Protein AF-A0A938NR48-F1 (afdb_monomer_lite)

Radius of gyration: 21.87 Å; chains: 1; bounding box: 40×64×75 Å

pLDDT: mean 76.38, std 16.97, range [37.06, 93.12]

Structure (mmCIF, N/CA/C/O backbone):
data_AF-A0A938NR48-F1
#
_entry.id   AF-A0A938NR48-F1
#
loop_
_atom_site.group_PDB
_atom_site.id
_atom_site.type_symbol
_atom_site.label_atom_id
_atom_site.label_alt_id
_atom_site.label_comp_id
_atom_site.label_asym_id
_atom_site.label_entity_id
_atom_site.label_seq_id
_atom_site.pdbx_PDB_ins_code
_atom_site.Cartn_x
_atom_site.Cartn_y
_atom_site.Cartn_z
_atom_site.occupancy
_atom_site.B_iso_or_equiv
_atom_site.auth_seq_id
_atom_site.auth_comp_id
_atom_site.auth_asym_id
_atom_site.auth_atom_id
_atom_site.pdbx_PDB_model_num
ATOM 1 N N . MET A 1 1 ? -5.310 42.067 -56.833 1.00 37.06 1 MET A N 1
ATOM 2 C CA . MET A 1 1 ? -4.765 40.775 -57.304 1.00 37.06 1 MET A CA 1
ATOM 3 C C . MET A 1 1 ? -4.546 39.853 -56.104 1.00 37.06 1 MET A C 1
ATOM 5 O O . MET A 1 1 ? -3.727 40.191 -55.273 1.00 37.06 1 MET A O 1
ATOM 9 N N . LYS A 1 2 ? -5.307 38.741 -56.051 1.00 38.75 2 LYS A N 1
ATOM 10 C CA . LYS A 1 2 ? -4.939 37.383 -55.567 1.00 38.75 2 LYS A CA 1
ATOM 11 C C . LYS A 1 2 ? -4.487 37.255 -54.088 1.00 38.75 2 LYS A C 1
ATOM 13 O O . LYS A 1 2 ? -3.395 37.663 -53.743 1.00 38.75 2 LYS A O 1
ATOM 18 N N . LYS A 1 3 ? -5.360 36.825 -53.161 1.00 45.28 3 LYS A N 1
ATOM 19 C CA . LYS A 1 3 ? -5.706 35.418 -52.807 1.00 45.28 3 LYS A CA 1
ATOM 20 C C . LYS A 1 3 ? -4.498 34.602 -52.311 1.00 45.28 3 LYS A C 1
ATOM 22 O O . LYS A 1 3 ? -3.771 34.135 -53.165 1.00 45.28 3 LYS A O 1
ATOM 27 N N . HIS A 1 4 ? -4.373 34.402 -50.992 1.00 46.75 4 HIS A N 1
ATOM 28 C CA . HIS A 1 4 ? -3.915 33.190 -50.268 1.00 46.75 4 HIS A CA 1
ATOM 29 C C . HIS A 1 4 ? -4.119 33.483 -48.763 1.00 46.75 4 HIS A C 1
ATOM 31 O O . HIS A 1 4 ? -3.377 34.269 -48.194 1.00 46.75 4 HIS A O 1
ATOM 37 N N . LEU A 1 5 ? -5.235 33.150 -48.108 1.00 37.50 5 LEU A N 1
ATOM 38 C CA . LEU A 1 5 ? -5.923 31.861 -47.958 1.00 37.50 5 LEU A CA 1
ATOM 39 C C . LEU A 1 5 ? -5.091 30.838 -47.164 1.00 37.50 5 LEU A C 1
ATOM 41 O O . LEU A 1 5 ? -4.198 30.213 -47.718 1.00 37.50 5 LEU A O 1
ATOM 45 N N . LEU A 1 6 ? -5.553 30.628 -45.926 1.00 40.09 6 LEU A N 1
ATOM 46 C CA . LEU A 1 6 ? -5.550 29.385 -45.148 1.00 40.09 6 LEU A CA 1
ATOM 47 C C . LEU A 1 6 ? -4.235 28.807 -44.600 1.00 40.09 6 LEU A C 1
ATOM 49 O O . LEU A 1 6 ? -3.221 28.702 -45.270 1.00 40.09 6 LEU A O 1
ATOM 53 N N . LEU A 1 7 ? -4.415 28.229 -43.408 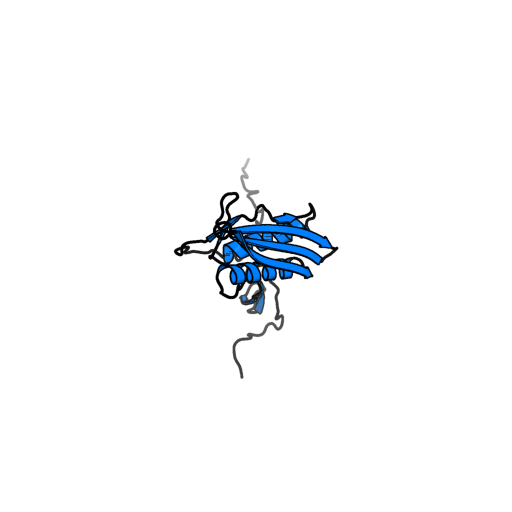1.00 38.91 7 LEU A N 1
ATOM 54 C CA . LEU A 1 7 ? -3.630 27.157 -42.799 1.00 38.91 7 LEU A CA 1
ATOM 55 C C . LEU A 1 7 ? -2.282 27.552 -42.172 1.00 3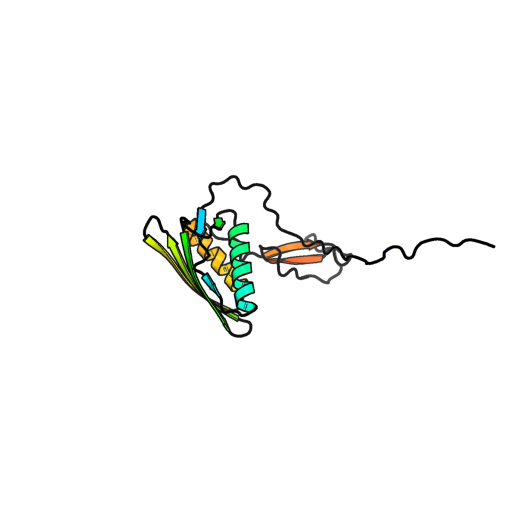8.91 7 LEU A C 1
ATOM 57 O O . LEU A 1 7 ? -1.215 27.173 -42.634 1.00 38.91 7 LEU A O 1
ATOM 61 N N . PHE A 1 8 ? -2.347 28.131 -40.972 1.00 40.34 8 PHE A N 1
ATOM 62 C CA . PHE A 1 8 ? -1.502 27.623 -39.882 1.00 40.34 8 PHE A CA 1
ATOM 63 C C . PHE A 1 8 ? -2.401 26.893 -38.880 1.00 40.34 8 PHE A C 1
ATOM 65 O O . PHE A 1 8 ? -2.657 27.308 -37.753 1.00 40.34 8 PHE A O 1
ATOM 72 N N . LEU A 1 9 ? -2.992 25.820 -39.406 1.00 40.44 9 LEU A N 1
ATOM 73 C CA . LEU A 1 9 ? -3.760 24.825 -38.686 1.00 40.44 9 LEU A CA 1
ATOM 74 C C . LEU A 1 9 ? -2.778 23.986 -37.866 1.00 40.44 9 LEU A C 1
ATOM 76 O O . LEU A 1 9 ? -1.965 23.262 -38.424 1.00 40.44 9 LEU A O 1
ATOM 80 N N . CYS A 1 10 ? -2.892 24.112 -36.546 1.00 40.91 10 CYS A N 1
ATOM 81 C CA . CYS A 1 10 ? -2.834 23.001 -35.601 1.00 40.91 10 CYS A CA 1
ATOM 82 C C . CYS A 1 10 ? -1.714 21.965 -35.831 1.00 40.91 10 CYS A C 1
ATOM 84 O O . CYS A 1 10 ? -1.911 20.949 -36.490 1.00 40.91 10 CYS A O 1
ATOM 86 N N . LEU A 1 11 ? -0.568 22.155 -35.176 1.00 44.00 11 LEU A N 1
ATOM 87 C CA . LEU A 1 11 ? 0.312 21.029 -34.855 1.00 44.00 11 LEU A CA 1
ATOM 88 C C . LEU A 1 11 ? 0.821 21.144 -33.418 1.00 44.00 11 LEU A C 1
ATOM 90 O O . LEU A 1 11 ? 2.016 21.128 -33.142 1.00 44.00 11 LEU A O 1
ATOM 94 N N . VAL A 1 12 ? -0.119 21.247 -32.475 1.00 45.88 12 VAL A N 1
ATOM 95 C CA . VAL A 1 12 ? 0.146 20.776 -31.115 1.00 45.88 12 VAL A CA 1
ATOM 96 C C . VAL A 1 12 ? 0.102 19.258 -31.211 1.00 45.88 12 VAL A C 1
ATOM 98 O O . VAL A 1 12 ? -0.968 18.650 -31.192 1.00 45.88 12 VAL A O 1
ATOM 101 N N . LEU A 1 13 ? 1.276 18.658 -31.405 1.00 44.44 13 LEU A N 1
ATOM 102 C CA . LEU A 1 13 ? 1.473 17.219 -31.314 1.00 44.44 13 LEU A CA 1
ATOM 103 C C . LEU A 1 13 ? 1.177 16.824 -29.861 1.00 44.44 13 LEU A C 1
ATOM 105 O O . LEU A 1 13 ? 2.047 16.830 -28.991 1.00 44.44 13 LEU A O 1
ATOM 109 N N . THR A 1 14 ? -0.093 16.559 -29.570 1.00 43.41 14 THR A N 1
ATOM 110 C CA . THR A 1 14 ? -0.492 15.936 -28.318 1.00 43.41 14 THR A CA 1
ATOM 111 C C . THR A 1 14 ? 0.064 14.523 -28.361 1.00 43.41 14 THR A C 1
ATOM 113 O O . THR A 1 14 ? -0.445 13.637 -29.042 1.00 43.41 14 THR A O 1
ATOM 116 N N . VAL A 1 15 ? 1.187 14.321 -27.674 1.00 49.25 15 VAL A N 1
ATOM 117 C CA . VAL A 1 15 ? 1.700 12.987 -27.387 1.00 49.25 15 VAL A CA 1
ATOM 118 C C . VAL A 1 15 ? 0.656 12.331 -26.493 1.00 49.25 15 VAL A C 1
ATOM 120 O O . VAL A 1 15 ? 0.643 12.526 -25.278 1.00 49.25 15 VAL A O 1
ATOM 123 N N . ALA A 1 16 ? -0.268 11.594 -27.107 1.00 44.53 16 ALA A N 1
ATOM 124 C CA . ALA A 1 16 ? -1.168 10.704 -26.404 1.00 44.53 16 ALA A CA 1
ATOM 125 C C . ALA A 1 16 ? -0.302 9.607 -25.777 1.00 44.53 16 ALA A C 1
ATOM 127 O O . ALA A 1 16 ? 0.012 8.588 -26.390 1.00 44.53 16 ALA A O 1
ATOM 128 N N . SER A 1 17 ? 0.156 9.859 -24.553 1.00 47.44 17 SER A N 1
ATOM 129 C CA . SER A 1 17 ? 0.721 8.832 -23.695 1.00 47.44 17 SER A CA 1
ATOM 130 C C . SER A 1 17 ? -0.390 7.821 -23.447 1.00 47.44 17 SER A C 1
ATOM 132 O O . SER A 1 17 ? -1.292 8.057 -22.643 1.00 47.44 17 SER A O 1
ATOM 134 N N . ALA A 1 18 ? -0.365 6.713 -24.189 1.00 41.72 18 ALA A N 1
ATOM 135 C CA . ALA A 1 18 ? -1.180 5.549 -23.898 1.00 41.72 18 ALA A CA 1
ATOM 136 C C . ALA A 1 18 ? -0.682 4.967 -22.570 1.00 41.72 18 ALA A C 1
ATOM 138 O O . ALA A 1 18 ? 0.183 4.091 -22.527 1.00 41.72 18 ALA A O 1
ATOM 139 N N . GLN A 1 19 ? -1.177 5.519 -21.464 1.00 44.38 19 GLN A N 1
ATOM 140 C CA . GLN A 1 19 ? -0.988 4.914 -20.161 1.00 44.38 19 GLN A CA 1
ATOM 141 C C . GLN A 1 19 ? -1.797 3.624 -20.161 1.00 44.38 19 GLN A C 1
ATOM 143 O O . GLN A 1 19 ? -3.021 3.650 -20.283 1.00 44.38 19 GLN A O 1
ATOM 148 N N . ALA A 1 20 ? -1.104 2.491 -20.066 1.00 47.16 20 ALA A N 1
ATOM 149 C CA . ALA A 1 20 ? -1.744 1.219 -19.790 1.00 47.16 20 ALA A CA 1
ATOM 150 C C . ALA A 1 20 ? -2.448 1.351 -18.433 1.00 47.16 20 ALA A C 1
ATOM 152 O O . ALA A 1 20 ? -1.810 1.351 -17.383 1.00 47.16 20 ALA A O 1
ATOM 153 N N . GLN A 1 21 ? -3.761 1.562 -18.465 1.00 55.19 21 GLN A N 1
ATOM 154 C CA . GLN A 1 21 ? -4.588 1.661 -17.273 1.00 55.19 21 GLN A CA 1
ATOM 155 C C . GLN A 1 21 ? -5.275 0.320 -17.063 1.00 55.19 21 GLN A C 1
ATOM 157 O O . GLN A 1 21 ? -6.009 -0.162 -17.927 1.00 55.19 21 GLN A O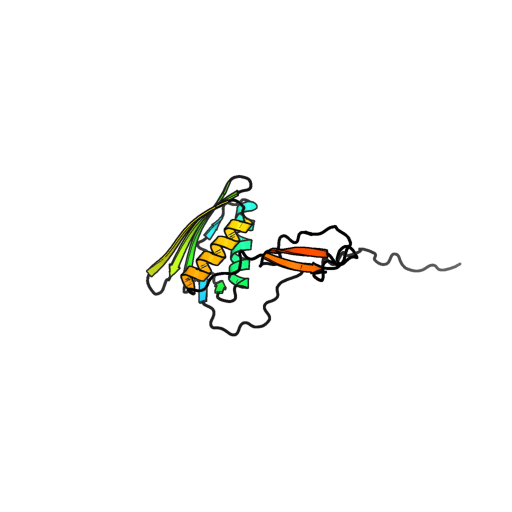 1
ATOM 162 N N . VAL A 1 22 ? -5.034 -0.287 -15.903 1.00 57.81 22 VAL A N 1
ATOM 163 C CA . VAL A 1 22 ? -5.768 -1.475 -15.471 1.00 57.81 22 VAL A CA 1
ATOM 164 C C . VAL A 1 22 ? -7.214 -1.049 -15.209 1.00 57.81 22 VAL A C 1
ATOM 166 O O . VAL A 1 22 ? -7.496 -0.336 -14.247 1.00 57.81 22 VAL A O 1
ATOM 169 N N . ARG A 1 23 ? -8.135 -1.437 -16.100 1.00 57.91 23 ARG A N 1
ATOM 170 C CA . ARG A 1 23 ? -9.574 -1.172 -15.971 1.00 57.91 23 ARG A CA 1
ATOM 171 C C . ARG A 1 23 ? -10.278 -2.443 -15.506 1.00 57.91 23 ARG A C 1
ATOM 173 O O . ARG A 1 23 ? -10.320 -3.431 -16.231 1.00 57.91 23 ARG A O 1
ATOM 180 N N . VAL A 1 24 ? -10.878 -2.401 -14.320 1.00 57.75 24 VAL A N 1
ATOM 181 C CA . VAL A 1 24 ? -11.724 -3.490 -13.809 1.00 57.75 24 VAL A CA 1
ATOM 182 C C . VAL A 1 24 ? -13.074 -3.442 -14.535 1.00 57.75 24 VAL A C 1
ATOM 184 O O . VAL A 1 24 ? -13.812 -2.469 -14.403 1.00 57.75 24 VAL A O 1
ATOM 187 N N . VAL A 1 25 ? -13.387 -4.465 -15.340 1.00 57.00 25 VAL A N 1
ATOM 188 C CA . VAL A 1 25 ? -14.555 -4.470 -16.256 1.00 57.00 25 VAL A CA 1
ATOM 189 C C . VAL A 1 25 ? -15.784 -5.176 -15.660 1.00 57.00 25 VAL A C 1
ATOM 191 O O . VAL A 1 25 ? -16.886 -5.053 -16.186 1.00 57.00 25 VAL A O 1
ATOM 194 N N . LYS A 1 26 ? -15.644 -5.885 -14.532 1.00 42.19 26 LYS A N 1
ATOM 195 C CA . LYS A 1 26 ? -16.767 -6.551 -13.857 1.00 42.19 26 LYS A CA 1
ATOM 196 C C . LYS A 1 26 ? -16.540 -6.596 -12.348 1.00 42.19 26 LYS A C 1
ATOM 198 O O . LYS A 1 26 ? -15.529 -7.104 -11.884 1.00 42.19 26 LYS A O 1
ATOM 203 N N . SER A 1 27 ? -17.490 -6.049 -11.597 1.00 50.84 27 SER A N 1
ATOM 204 C CA . SER A 1 27 ? -17.477 -5.957 -10.135 1.00 50.84 27 SER A CA 1
ATOM 205 C C . SER A 1 27 ? -18.729 -6.657 -9.605 1.00 50.84 27 SER A C 1
ATOM 207 O O . SER A 1 27 ? -19.683 -5.987 -9.223 1.00 50.84 27 SER A O 1
ATOM 209 N N . SER A 1 28 ? -18.785 -7.992 -9.672 1.00 45.94 28 SER A N 1
ATOM 210 C CA . SER A 1 28 ? -19.985 -8.757 -9.281 1.00 45.94 28 SER A CA 1
ATOM 211 C C . SER A 1 28 ? -19.805 -9.608 -8.021 1.00 45.94 28 SER A C 1
ATOM 213 O O . SER A 1 28 ? -20.360 -10.700 -7.936 1.00 45.94 28 SER A O 1
ATOM 215 N N . THR A 1 29 ? -19.071 -9.108 -7.030 1.00 56.62 29 THR A N 1
ATOM 216 C CA . THR A 1 29 ? -18.962 -9.747 -5.712 1.00 56.62 29 THR A CA 1
ATOM 217 C C . THR A 1 29 ? -19.266 -8.698 -4.653 1.00 56.62 29 THR A C 1
ATOM 219 O O . THR A 1 29 ? -18.855 -7.550 -4.806 1.00 56.62 29 THR A O 1
ATOM 222 N N . LYS A 1 30 ? -20.020 -9.073 -3.614 1.00 68.12 30 LYS A N 1
ATOM 223 C CA . LYS A 1 30 ? -20.299 -8.244 -2.434 1.00 68.12 30 LYS A CA 1
ATOM 224 C C . LYS A 1 30 ? -18.981 -7.642 -1.926 1.00 68.12 30 LYS A C 1
ATOM 226 O O . LYS A 1 30 ? -18.123 -8.380 -1.450 1.00 68.12 30 LYS A O 1
ATOM 231 N N . LYS A 1 31 ? -18.800 -6.333 -2.111 1.00 78.06 31 LYS A N 1
ATOM 232 C CA . LYS A 1 31 ? -17.590 -5.615 -1.702 1.00 78.06 31 LYS A CA 1
ATOM 233 C C . LYS A 1 31 ? -17.674 -5.275 -0.226 1.00 78.06 31 LYS A C 1
ATOM 235 O O . LYS A 1 31 ? -18.737 -4.897 0.256 1.00 78.06 31 LYS A O 1
ATOM 240 N N . ILE A 1 32 ? -16.549 -5.396 0.463 1.00 84.12 32 ILE A N 1
ATOM 241 C CA . ILE A 1 32 ? -16.424 -5.005 1.864 1.00 84.12 32 ILE A CA 1
ATOM 242 C C . ILE A 1 32 ? -16.166 -3.500 1.897 1.00 84.12 32 ILE A C 1
ATOM 244 O O . ILE A 1 32 ? -15.238 -3.010 1.246 1.00 84.12 32 ILE A O 1
ATOM 248 N N . SER A 1 33 ? -16.985 -2.752 2.632 1.00 86.56 33 SER A N 1
ATOM 249 C CA . SER A 1 33 ? -16.794 -1.310 2.768 1.00 86.56 33 SER A CA 1
ATOM 250 C C . SER A 1 33 ? -15.632 -1.016 3.722 1.00 86.56 33 SER A C 1
ATOM 252 O O . SER A 1 33 ? -15.601 -1.475 4.865 1.00 86.56 33 SER A O 1
ATOM 254 N N . ILE A 1 34 ? -14.650 -0.254 3.241 1.00 87.75 34 ILE A N 1
ATOM 255 C CA . ILE A 1 34 ? -13.475 0.147 4.017 1.00 87.75 34 ILE A CA 1
ATOM 256 C C . ILE A 1 34 ? -13.397 1.668 4.123 1.00 87.75 34 ILE A C 1
ATOM 258 O O . ILE A 1 34 ? -13.419 2.390 3.127 1.00 87.75 34 ILE A O 1
ATOM 262 N N . ASP A 1 35 ? -13.290 2.149 5.354 1.00 89.38 35 ASP A N 1
ATOM 263 C CA . ASP A 1 35 ? -13.041 3.538 5.690 1.00 89.38 35 ASP A CA 1
ATOM 264 C C . ASP A 1 35 ? -11.535 3.780 5.833 1.00 89.38 35 ASP A C 1
ATOM 266 O O . ASP A 1 35 ? -10.916 3.376 6.817 1.00 89.38 35 ASP A O 1
ATOM 270 N N . VAL A 1 36 ? -10.944 4.448 4.841 1.00 86.56 36 VAL A N 1
ATOM 271 C CA . VAL A 1 36 ? -9.511 4.802 4.812 1.00 86.56 36 VAL A CA 1
ATOM 272 C C . VAL A 1 36 ? -9.226 6.185 5.405 1.00 86.56 36 VAL A C 1
ATOM 274 O O . VAL A 1 36 ? -8.072 6.604 5.458 1.00 86.56 36 VAL A O 1
ATOM 277 N N . SER A 1 37 ? -10.254 6.908 5.865 1.00 83.00 37 SER A N 1
ATOM 278 C CA . SER A 1 37 ? -10.114 8.289 6.353 1.00 83.00 37 SER A CA 1
ATOM 279 C C . SER A 1 37 ? -9.288 8.408 7.641 1.00 83.00 37 SER A C 1
ATOM 281 O O . SER A 1 37 ? -8.758 9.480 7.942 1.00 83.00 37 SER A O 1
ATOM 283 N N . GLY A 1 38 ? -9.137 7.311 8.389 1.00 82.69 38 GLY A N 1
ATOM 284 C CA . GLY A 1 38 ? -8.286 7.241 9.576 1.00 82.69 38 GLY A CA 1
ATOM 285 C C . GLY A 1 38 ? -6.787 7.178 9.271 1.00 82.69 38 GLY A C 1
ATOM 286 O O . GLY A 1 38 ? -5.981 7.325 10.192 1.00 82.69 38 GLY A O 1
ATOM 287 N N . MET A 1 39 ? -6.390 6.997 8.007 1.00 84.19 39 MET A N 1
ATOM 288 C CA . MET A 1 39 ? -4.990 7.037 7.593 1.00 84.19 39 MET A CA 1
ATOM 289 C C . MET A 1 39 ? -4.543 8.475 7.334 1.00 84.19 39 MET A C 1
ATOM 291 O O . MET A 1 39 ? -4.991 9.119 6.386 1.00 84.19 39 MET A O 1
ATOM 295 N N . ARG A 1 40 ? -3.632 8.988 8.163 1.00 85.94 40 ARG A N 1
ATOM 296 C CA . ARG A 1 40 ? -3.138 10.367 8.053 1.00 85.94 40 ARG A CA 1
ATOM 297 C C . ARG A 1 40 ? -1.712 10.406 7.523 1.00 85.94 40 ARG A C 1
ATOM 299 O O . ARG A 1 40 ? -0.814 9.800 8.092 1.00 85.94 40 ARG A O 1
ATOM 306 N N . GLY A 1 41 ? -1.491 11.134 6.440 1.00 83.88 41 GLY A N 1
ATOM 307 C CA . GLY A 1 41 ? -0.150 11.418 5.928 1.00 83.88 41 GLY A CA 1
ATOM 308 C C . GLY A 1 41 ? 0.361 12.755 6.450 1.00 83.88 41 GLY A C 1
ATOM 309 O O . GLY A 1 41 ? -0.439 13.655 6.699 1.00 83.88 41 GLY A O 1
ATOM 310 N N . THR A 1 42 ? 1.678 12.909 6.576 1.00 83.50 42 THR A N 1
ATOM 311 C CA . THR A 1 42 ? 2.287 14.248 6.590 1.00 83.50 42 THR A CA 1
ATOM 312 C C . THR A 1 42 ? 2.020 14.955 5.252 1.00 83.50 42 THR A C 1
ATOM 314 O O . THR A 1 42 ? 1.741 14.303 4.244 1.00 83.50 42 THR A O 1
ATOM 317 N N . ASP A 1 43 ? 2.113 16.287 5.199 1.00 81.25 43 ASP A N 1
ATOM 318 C CA . ASP A 1 43 ? 1.824 17.068 3.980 1.00 81.25 43 ASP A CA 1
ATOM 319 C C . ASP A 1 43 ? 2.874 16.933 2.854 1.00 81.25 43 ASP A C 1
ATOM 321 O O . ASP A 1 43 ? 2.827 17.645 1.843 1.00 81.25 43 ASP A O 1
ATOM 325 N N . ASP A 1 44 ? 3.771 15.960 2.980 1.00 86.88 44 ASP A N 1
ATOM 326 C CA . ASP A 1 44 ? 4.867 15.690 2.061 1.00 86.88 44 ASP A CA 1
ATOM 327 C C . ASP A 1 44 ? 4.398 14.954 0.801 1.00 86.88 44 ASP A C 1
ATOM 329 O O . ASP A 1 44 ? 3.507 14.098 0.833 1.00 86.88 44 ASP A O 1
ATOM 333 N N . ALA A 1 45 ? 5.071 15.209 -0.325 1.00 87.69 45 ALA A N 1
ATOM 334 C CA . ALA A 1 45 ? 4.809 14.512 -1.587 1.00 87.69 45 ALA A CA 1
ATOM 335 C C . ALA A 1 45 ? 4.926 12.982 -1.443 1.00 87.69 45 ALA A C 1
ATOM 337 O O . ALA A 1 45 ? 4.112 12.238 -1.990 1.00 87.69 45 ALA A O 1
ATOM 338 N N . THR A 1 46 ? 5.890 12.514 -0.647 1.00 86.38 46 THR A N 1
ATOM 339 C CA . THR A 1 46 ? 6.122 11.092 -0.362 1.00 86.38 46 THR A CA 1
ATOM 340 C C . THR A 1 46 ? 4.941 10.449 0.367 1.00 86.38 46 THR A C 1
ATOM 342 O O . THR A 1 46 ? 4.498 9.364 -0.007 1.00 86.38 46 THR A O 1
ATOM 345 N N . ALA A 1 47 ? 4.396 11.115 1.387 1.00 87.31 47 ALA A N 1
ATOM 346 C CA . ALA A 1 47 ? 3.252 10.610 2.141 1.00 87.31 47 ALA A CA 1
ATOM 347 C C . ALA A 1 47 ? 1.962 10.647 1.304 1.00 87.31 47 ALA A C 1
ATOM 349 O O . ALA A 1 47 ? 1.180 9.696 1.329 1.00 87.31 47 ALA A O 1
ATOM 350 N N . LYS A 1 48 ? 1.774 11.683 0.477 1.00 89.50 48 LYS A N 1
ATOM 351 C CA . LYS A 1 48 ? 0.655 11.752 -0.481 1.00 89.50 48 LYS A CA 1
ATOM 352 C C . LYS A 1 48 ? 0.717 10.618 -1.504 1.00 89.50 48 LYS A C 1
ATOM 354 O O . LYS A 1 48 ? -0.289 9.950 -1.731 1.00 89.50 48 LYS A O 1
ATOM 359 N N . LEU A 1 49 ? 1.898 10.351 -2.066 1.00 88.81 49 LEU A N 1
ATOM 360 C CA . LEU A 1 49 ? 2.113 9.238 -2.993 1.00 88.81 49 LEU A CA 1
ATOM 361 C C . LEU A 1 49 ? 1.827 7.883 -2.334 1.00 88.81 49 LEU A C 1
ATOM 363 O O . LEU A 1 49 ? 1.221 7.012 -2.961 1.00 88.81 49 LEU A O 1
ATOM 367 N N . PHE A 1 50 ? 2.244 7.706 -1.079 1.00 90.44 50 PHE A N 1
ATOM 368 C CA . PHE A 1 50 ? 1.965 6.500 -0.303 1.00 90.44 50 PHE A CA 1
ATOM 369 C C . PHE A 1 50 ? 0.459 6.238 -0.191 1.00 90.44 50 PHE A C 1
ATOM 371 O O . PHE A 1 50 ? -0.007 5.168 -0.580 1.00 90.44 50 PHE A O 1
ATOM 378 N N . LEU A 1 51 ? -0.304 7.233 0.275 1.00 89.69 51 LEU A N 1
ATOM 379 C CA . LEU A 1 51 ? -1.753 7.113 0.455 1.00 89.69 51 LEU A CA 1
ATOM 380 C C . LEU A 1 51 ? -2.481 6.874 -0.870 1.00 89.69 51 LEU A C 1
ATOM 382 O O . LEU A 1 51 ? -3.352 6.013 -0.942 1.00 89.69 51 LEU A O 1
ATOM 386 N N . GLN A 1 52 ? -2.089 7.585 -1.931 1.00 90.00 52 GLN A N 1
ATOM 387 C CA . GLN A 1 52 ? -2.662 7.390 -3.266 1.00 90.00 52 GLN A CA 1
ATOM 388 C C . GLN A 1 52 ? -2.398 5.983 -3.810 1.00 90.00 52 GLN A C 1
ATOM 390 O O . GLN A 1 52 ? -3.288 5.382 -4.409 1.00 90.00 52 GLN A O 1
ATOM 395 N N . THR A 1 53 ? -1.187 5.455 -3.603 1.00 90.56 53 THR A N 1
ATOM 396 C CA . THR A 1 53 ? -0.829 4.096 -4.036 1.00 90.56 53 THR A CA 1
ATOM 397 C C . THR A 1 53 ? -1.642 3.062 -3.258 1.00 90.56 53 THR A C 1
ATOM 399 O O . THR A 1 53 ? -2.276 2.211 -3.869 1.00 90.56 53 THR A O 1
ATOM 402 N N . LEU A 1 54 ? -1.729 3.206 -1.933 1.00 91.00 54 LEU A N 1
ATOM 403 C CA . LEU A 1 54 ? -2.524 2.329 -1.072 1.00 91.00 54 LEU A CA 1
ATOM 404 C C . LEU A 1 54 ? -4.012 2.315 -1.467 1.00 91.00 54 LEU A C 1
ATOM 406 O O . LEU A 1 54 ? -4.606 1.252 -1.629 1.00 91.00 54 LEU A O 1
ATOM 410 N N . GLU A 1 55 ? -4.619 3.490 -1.661 1.00 90.12 55 GLU A N 1
ATOM 411 C CA . GLU A 1 55 ? -6.018 3.621 -2.094 1.00 90.12 55 GLU A CA 1
ATOM 412 C C . GLU A 1 55 ? -6.253 2.959 -3.460 1.00 90.12 55 GLU A C 1
ATOM 414 O O . GLU A 1 55 ? -7.259 2.272 -3.670 1.00 90.12 55 GLU A O 1
ATOM 419 N N . LYS A 1 56 ? -5.316 3.141 -4.392 1.00 89.50 56 LYS A N 1
ATOM 420 C CA . LYS A 1 56 ? -5.374 2.522 -5.714 1.00 89.50 56 LYS A CA 1
ATOM 421 C C . LYS A 1 56 ? -5.290 0.998 -5.619 1.00 89.50 56 LYS A C 1
ATOM 423 O O . LYS A 1 56 ? -6.112 0.327 -6.237 1.00 89.50 56 LYS A O 1
ATOM 428 N N . ASP A 1 57 ? -4.366 0.459 -4.832 1.00 90.19 57 ASP A N 1
ATOM 429 C CA . ASP A 1 57 ? -4.173 -0.986 -4.678 1.00 90.19 57 ASP A CA 1
ATOM 430 C C . ASP A 1 57 ? -5.388 -1.665 -4.041 1.00 90.19 57 ASP A C 1
ATOM 432 O O . ASP A 1 57 ? -5.872 -2.680 -4.543 1.00 90.19 57 ASP A O 1
ATOM 436 N N . LEU A 1 58 ? -5.950 -1.066 -2.986 1.00 89.31 58 LEU A N 1
ATOM 437 C CA . LEU A 1 58 ? -7.164 -1.576 -2.346 1.00 89.31 58 LEU A CA 1
ATOM 438 C C . LEU A 1 58 ? -8.348 -1.593 -3.321 1.00 89.31 58 LEU A C 1
ATOM 440 O O . LEU A 1 58 ? -9.102 -2.567 -3.349 1.00 89.31 58 LEU A O 1
ATOM 444 N N . ARG A 1 59 ? -8.490 -0.572 -4.177 1.00 88.00 59 ARG A N 1
ATOM 445 C CA . ARG A 1 59 ? -9.505 -0.572 -5.247 1.00 88.00 59 ARG A CA 1
ATOM 446 C C . ARG A 1 59 ? -9.238 -1.632 -6.312 1.00 88.00 59 ARG A C 1
ATOM 448 O O . ARG A 1 59 ? -10.178 -2.295 -6.748 1.00 88.00 59 ARG A O 1
ATOM 455 N N . LEU A 1 60 ? -7.984 -1.782 -6.740 1.00 85.25 60 LEU A N 1
ATOM 456 C CA . LEU A 1 60 ? -7.583 -2.762 -7.753 1.00 85.25 60 LEU A CA 1
ATOM 457 C C . LEU A 1 60 ? -7.757 -4.202 -7.272 1.00 85.25 60 LEU A C 1
ATOM 459 O O . LEU A 1 60 ? -8.059 -5.066 -8.091 1.00 85.25 60 LEU A O 1
ATOM 463 N N . SER A 1 61 ? -7.649 -4.443 -5.962 1.00 85.50 61 SER A N 1
ATOM 464 C CA . SER A 1 61 ? -7.902 -5.754 -5.355 1.00 85.50 61 SER A CA 1
ATOM 465 C C . SER A 1 61 ? -9.300 -6.302 -5.668 1.00 85.50 61 SER A C 1
ATOM 467 O O . SER A 1 61 ? -9.505 -7.511 -5.677 1.00 85.50 61 SER A O 1
ATOM 469 N N . GLY A 1 62 ? -10.273 -5.418 -5.924 1.00 84.69 62 GLY A N 1
ATOM 470 C CA . GLY A 1 62 ? -11.660 -5.776 -6.213 1.00 84.69 62 GLY A CA 1
ATOM 471 C C . GLY A 1 62 ? -12.486 -6.188 -4.989 1.00 84.69 62 GLY A C 1
ATOM 472 O O . GLY A 1 62 ? -13.711 -6.235 -5.097 1.00 84.69 62 GLY A O 1
ATOM 473 N N . TRP A 1 63 ? -11.851 -6.417 -3.835 1.00 84.62 63 TRP A N 1
ATOM 474 C CA . TRP A 1 63 ? -12.504 -6.826 -2.586 1.00 84.62 63 TRP A CA 1
ATOM 475 C C . TRP A 1 63 ? -13.182 -5.675 -1.847 1.00 84.62 63 TRP A C 1
ATOM 477 O O . TRP A 1 63 ? -14.167 -5.888 -1.139 1.00 84.62 63 TRP A O 1
ATOM 487 N N . PHE A 1 64 ? -12.660 -4.462 -2.022 1.00 87.69 64 PHE A N 1
ATOM 488 C CA . PHE A 1 64 ? -13.015 -3.319 -1.196 1.00 87.69 64 PHE A CA 1
ATOM 489 C C . PHE A 1 64 ? -13.766 -2.229 -1.954 1.00 87.69 64 PHE A C 1
ATOM 491 O O . PHE A 1 64 ? -13.483 -1.926 -3.118 1.00 87.69 64 PHE A O 1
ATOM 498 N N . GLU A 1 65 ? -14.690 -1.586 -1.249 1.00 87.75 65 GLU A N 1
ATOM 499 C CA . GLU A 1 65 ? -15.285 -0.314 -1.637 1.00 87.75 65 GLU A CA 1
ATOM 500 C C . GLU A 1 65 ? -14.871 0.766 -0.637 1.00 87.75 65 GLU A C 1
ATOM 502 O O . GLU A 1 65 ? -15.125 0.653 0.560 1.00 87.75 65 GLU A O 1
ATOM 507 N N . ILE A 1 66 ? -14.202 1.810 -1.127 1.00 87.25 66 ILE A N 1
ATOM 508 C CA . ILE A 1 66 ? -13.697 2.878 -0.265 1.00 87.25 66 ILE A CA 1
ATOM 509 C C . ILE A 1 66 ? -14.835 3.836 0.072 1.00 87.25 66 ILE A C 1
ATOM 511 O O . ILE A 1 66 ? -15.330 4.549 -0.802 1.00 87.25 66 ILE A O 1
ATOM 515 N N . VAL A 1 67 ? -15.189 3.886 1.352 1.00 86.12 67 VAL A N 1
ATOM 516 C CA . VAL A 1 67 ? -16.192 4.792 1.915 1.00 86.12 67 VAL A CA 1
ATOM 517 C C . VAL A 1 67 ? -15.524 5.795 2.855 1.00 86.12 67 VAL A C 1
ATOM 519 O O . VAL A 1 67 ? -14.427 5.565 3.352 1.00 86.12 67 VAL A O 1
ATOM 522 N N . ARG A 1 68 ? -16.155 6.953 3.081 1.00 74.31 68 ARG A N 1
ATOM 523 C CA . ARG A 1 68 ? -15.617 7.996 3.982 1.00 74.31 68 ARG A CA 1
ATOM 524 C C . ARG A 1 68 ? -16.147 7.905 5.412 1.00 74.31 68 ARG A C 1
ATOM 526 O O . ARG A 1 68 ? -15.645 8.597 6.290 1.00 74.31 68 ARG A O 1
ATOM 533 N N . LYS A 1 69 ? -17.208 7.127 5.627 1.00 72.75 69 LYS A N 1
ATOM 534 C CA . LYS A 1 69 ? -17.893 6.972 6.908 1.00 72.75 69 LYS A CA 1
ATOM 535 C C . LYS A 1 69 ? -18.686 5.664 6.889 1.00 72.75 69 LYS A C 1
ATOM 537 O O . LYS A 1 69 ? -19.128 5.256 5.819 1.00 72.75 69 LYS A O 1
ATOM 542 N N . ASP A 1 70 ? -18.834 5.040 8.056 1.00 71.25 70 ASP A N 1
ATOM 543 C CA . ASP A 1 70 ? -19.661 3.842 8.277 1.00 71.25 70 ASP A CA 1
ATOM 544 C C . ASP A 1 70 ? -19.264 2.616 7.427 1.00 71.25 70 ASP A C 1
ATOM 546 O O . ASP A 1 70 ? -20.106 1.814 7.031 1.00 71.25 70 ASP A O 1
ATOM 550 N N . GLY A 1 71 ? -17.965 2.459 7.146 1.00 79.12 71 GLY A N 1
ATOM 551 C CA . GLY A 1 71 ? -17.433 1.229 6.553 1.00 79.12 71 GLY A CA 1
ATOM 552 C C . GLY A 1 71 ? -17.399 0.082 7.561 1.00 79.12 71 GLY A C 1
ATOM 553 O O . GLY A 1 71 ? -17.139 0.308 8.737 1.00 79.12 71 GLY A O 1
ATOM 554 N N . GLU A 1 72 ? -17.598 -1.155 7.107 1.00 86.38 72 GLU A N 1
ATOM 555 C CA . GLU A 1 72 ? -17.464 -2.367 7.934 1.00 86.38 72 GLU A CA 1
ATOM 556 C C . GLU A 1 72 ? -16.075 -2.459 8.590 1.00 86.38 72 GLU A C 1
ATOM 558 O O . GLU A 1 72 ? -15.907 -3.010 9.685 1.00 86.38 72 GLU A O 1
ATOM 563 N N . ILE A 1 73 ? -15.074 -1.893 7.914 1.00 89.88 73 ILE A N 1
ATOM 564 C CA . ILE A 1 73 ? -13.679 -1.884 8.330 1.00 89.88 73 ILE A CA 1
ATOM 565 C C . ILE A 1 73 ? -13.167 -0.453 8.351 1.00 89.88 73 ILE A C 1
ATOM 567 O O . ILE A 1 73 ? -13.365 0.295 7.400 1.00 89.88 73 ILE A O 1
ATOM 571 N N . ARG A 1 74 ? -12.455 -0.080 9.412 1.00 90.38 74 ARG A N 1
ATOM 572 C CA . ARG A 1 74 ? -11.773 1.205 9.535 1.00 90.38 74 ARG A CA 1
ATOM 573 C C . ARG A 1 74 ? -10.267 1.010 9.546 1.00 90.38 74 ARG A C 1
ATOM 575 O O . ARG A 1 74 ? -9.726 0.262 10.359 1.00 90.38 74 ARG A O 1
ATOM 582 N N . LEU A 1 75 ? -9.597 1.733 8.661 1.00 90.56 75 LEU A N 1
ATOM 583 C CA . LEU A 1 75 ? -8.154 1.831 8.604 1.00 90.56 75 LEU A CA 1
ATOM 584 C C . LEU A 1 75 ? -7.699 3.072 9.370 1.00 90.56 75 LEU A C 1
ATOM 586 O O . LEU A 1 75 ? -8.050 4.194 9.013 1.00 90.56 75 LEU A O 1
ATOM 590 N N . ASN A 1 76 ? -6.897 2.863 10.403 1.00 90.81 76 ASN A N 1
ATOM 591 C CA . ASN A 1 76 ? -6.280 3.919 11.189 1.00 90.81 76 ASN A CA 1
ATOM 592 C C . ASN A 1 76 ? -4.770 3.855 11.030 1.00 90.81 76 ASN A C 1
ATOM 594 O O . ASN A 1 76 ? -4.189 2.774 10.953 1.00 90.81 76 ASN A O 1
ATOM 598 N N . GLY A 1 77 ? -4.111 5.003 11.034 1.00 89.75 77 GLY A N 1
ATOM 599 C CA . GLY A 1 77 ? -2.662 5.010 11.013 1.00 89.75 77 GLY A CA 1
ATOM 600 C C . GLY A 1 77 ? -2.068 6.347 10.639 1.00 89.75 77 GLY A C 1
ATOM 601 O O . GLY A 1 77 ? -2.772 7.334 10.412 1.00 89.75 77 GLY A O 1
ATOM 602 N N . SER A 1 78 ? -0.745 6.363 10.574 1.00 89.25 78 SER A N 1
ATOM 603 C CA . SER A 1 78 ? 0.009 7.520 10.122 1.00 89.25 78 SER A CA 1
ATOM 604 C C . SER A 1 78 ? 1.071 7.113 9.111 1.00 89.25 78 SER A C 1
ATOM 606 O O . SER A 1 78 ? 1.624 6.015 9.172 1.00 89.25 78 SER A O 1
ATOM 608 N N . ALA A 1 79 ? 1.346 7.989 8.153 1.00 88.38 79 ALA A N 1
ATOM 609 C CA . ALA A 1 79 ? 2.433 7.857 7.196 1.00 88.38 79 ALA A CA 1
ATOM 610 C C . ALA A 1 79 ? 3.296 9.119 7.265 1.00 88.38 79 ALA A C 1
ATOM 612 O O . ALA A 1 79 ? 2.840 10.208 6.921 1.00 88.38 79 ALA A O 1
ATOM 613 N N . ALA A 1 80 ? 4.535 8.967 7.726 1.00 89.31 80 ALA A N 1
ATOM 614 C CA . ALA A 1 80 ? 5.511 10.042 7.825 1.00 89.31 80 ALA A CA 1
ATOM 615 C C . ALA A 1 80 ? 6.664 9.794 6.851 1.00 89.31 80 ALA A C 1
ATOM 617 O O . ALA A 1 80 ? 7.184 8.675 6.747 1.00 89.31 80 ALA A O 1
ATOM 618 N N . SER A 1 81 ? 7.062 10.842 6.132 1.00 87.81 81 SER A N 1
ATOM 619 C CA . SER A 1 81 ? 8.227 10.781 5.256 1.00 87.81 81 SER A CA 1
ATOM 620 C C . SER A 1 81 ? 9.520 10.678 6.073 1.00 87.81 81 SER A C 1
ATOM 622 O O . SER A 1 81 ? 9.660 11.232 7.162 1.00 87.81 81 SER A O 1
ATOM 624 N N . SER A 1 82 ? 10.470 9.906 5.559 1.00 83.94 82 SER A N 1
ATOM 625 C CA . SER A 1 82 ? 11.801 9.711 6.126 1.00 83.94 82 SER A CA 1
ATOM 626 C C . SER A 1 82 ? 12.807 9.736 4.973 1.00 83.94 82 SER A C 1
ATOM 628 O O . SER A 1 82 ? 13.379 8.706 4.609 1.00 83.94 82 SER A O 1
ATOM 630 N N . GLY A 1 83 ? 12.979 10.912 4.361 1.00 81.38 83 GLY A N 1
ATOM 631 C CA . GLY A 1 83 ? 13.756 11.083 3.129 1.00 81.38 83 GLY A CA 1
ATOM 632 C C . GLY A 1 83 ? 13.059 10.423 1.933 1.00 81.38 83 GLY A C 1
ATOM 633 O O . GLY A 1 83 ? 11.894 10.705 1.662 1.00 81.38 83 GLY A O 1
ATOM 634 N N . GLU A 1 84 ? 13.756 9.513 1.247 1.00 78.50 84 GLU A N 1
ATOM 635 C CA . GLU A 1 84 ? 13.190 8.688 0.160 1.00 78.50 84 GLU A CA 1
ATOM 636 C C . GLU A 1 84 ? 12.329 7.513 0.661 1.00 78.50 84 GLU A C 1
ATOM 638 O O . GLU A 1 84 ? 11.630 6.863 -0.118 1.00 78.50 84 GLU A O 1
ATOM 643 N N . ASN A 1 85 ? 12.367 7.230 1.965 1.00 85.75 85 ASN A N 1
ATOM 644 C CA . ASN A 1 85 ? 11.602 6.157 2.587 1.00 85.75 85 ASN A CA 1
ATOM 645 C C . ASN A 1 85 ? 10.361 6.698 3.304 1.00 85.75 85 ASN A C 1
ATOM 647 O O . ASN A 1 85 ? 10.268 7.877 3.647 1.00 85.75 85 ASN A O 1
ATOM 651 N N . ILE A 1 86 ? 9.406 5.813 3.570 1.00 89.38 86 ILE A N 1
ATOM 652 C CA . ILE A 1 86 ? 8.230 6.087 4.392 1.00 89.38 86 ILE A CA 1
ATOM 653 C C . ILE A 1 86 ? 8.309 5.260 5.673 1.00 89.38 86 ILE A C 1
ATOM 655 O O . ILE A 1 86 ? 8.652 4.077 5.635 1.00 89.38 86 ILE A O 1
ATOM 659 N N . LYS A 1 87 ? 7.963 5.876 6.803 1.00 91.31 87 LYS A N 1
ATOM 660 C CA . LYS A 1 87 ? 7.609 5.167 8.032 1.00 91.31 87 LYS A CA 1
ATOM 661 C C . LYS A 1 87 ? 6.107 5.277 8.200 1.00 91.31 87 LYS A C 1
ATOM 663 O O . LYS A 1 87 ? 5.581 6.379 8.334 1.00 91.31 87 LYS A O 1
ATOM 668 N N . SER A 1 88 ? 5.415 4.148 8.163 1.00 90.06 88 SER A N 1
ATOM 669 C CA . SER A 1 88 ? 3.966 4.139 8.291 1.00 90.06 88 SER A CA 1
ATOM 670 C C . SER A 1 88 ? 3.491 3.061 9.248 1.00 90.06 88 SER A C 1
ATOM 672 O O . SER A 1 88 ? 3.882 1.906 9.124 1.00 90.06 88 SER A O 1
ATOM 674 N N . GLY A 1 89 ? 2.656 3.445 10.207 1.00 90.38 89 GLY A N 1
ATOM 675 C CA . GLY A 1 89 ? 1.927 2.517 11.062 1.00 90.38 89 GLY A CA 1
ATOM 676 C C . GLY A 1 89 ? 0.498 2.393 10.564 1.00 90.38 89 GLY A C 1
ATOM 677 O O . GLY A 1 89 ? -0.126 3.408 10.263 1.00 90.38 89 GLY A O 1
ATOM 678 N N . CYS A 1 90 ? -0.018 1.170 10.483 1.00 90.75 90 CYS A N 1
ATOM 679 C CA . CYS A 1 90 ? -1.405 0.910 10.122 1.00 90.75 90 CYS A CA 1
ATOM 680 C C . CYS A 1 90 ? -2.040 -0.068 11.106 1.00 90.75 90 CYS A C 1
ATOM 682 O O . CYS A 1 90 ? -1.431 -1.059 11.516 1.00 90.75 90 CYS A O 1
ATOM 684 N N . GLN A 1 91 ? -3.281 0.237 11.459 1.00 90.81 91 GLN A N 1
ATOM 685 C CA . GLN A 1 91 ? -4.166 -0.571 12.267 1.00 90.81 91 GLN A CA 1
ATOM 686 C C . GLN A 1 91 ? -5.495 -0.731 11.536 1.00 90.81 91 GLN A C 1
ATOM 688 O O . GLN A 1 91 ? -6.113 0.251 11.123 1.00 90.81 91 GLN A O 1
ATOM 693 N N . VAL A 1 92 ? -5.937 -1.972 11.386 1.00 90.81 92 VAL A N 1
ATOM 694 C CA . VAL A 1 92 ? -7.197 -2.318 10.731 1.00 90.81 92 VAL A CA 1
ATOM 695 C C . VAL A 1 92 ? -8.168 -2.785 11.798 1.00 90.81 92 VAL A C 1
ATOM 697 O O . VAL A 1 92 ? -7.911 -3.771 12.489 1.00 90.81 92 VAL A O 1
ATOM 700 N N . TYR A 1 93 ? -9.284 -2.079 11.919 1.00 89.44 93 TYR A N 1
ATOM 701 C CA . TYR A 1 93 ? -10.338 -2.355 12.885 1.00 89.44 93 TYR A CA 1
ATOM 702 C C . TYR A 1 93 ? -11.595 -2.815 12.166 1.00 89.44 93 TYR A C 1
ATOM 704 O O . TYR A 1 93 ? -12.044 -2.160 11.227 1.00 89.44 93 TYR A O 1
ATOM 712 N N . ARG A 1 94 ? -12.205 -3.905 12.627 1.00 88.44 94 ARG A N 1
ATOM 713 C CA . ARG A 1 94 ? -13.546 -4.299 12.190 1.00 88.44 94 ARG A CA 1
ATOM 714 C C . ARG A 1 94 ? -14.576 -3.691 13.133 1.00 88.44 94 ARG A C 1
ATOM 716 O O . ARG A 1 94 ? -14.516 -3.935 14.336 1.00 88.44 94 ARG A O 1
ATOM 723 N N . LEU A 1 95 ? -15.511 -2.904 12.601 1.00 83.31 95 LEU A N 1
ATOM 724 C CA . LEU A 1 95 ? -16.479 -2.177 13.431 1.00 83.31 95 LEU A CA 1
ATOM 725 C C . LEU A 1 95 ? -17.562 -3.088 14.022 1.00 83.31 95 LEU A C 1
ATOM 727 O O . LEU A 1 95 ? -18.020 -2.820 15.128 1.00 83.31 95 LEU A O 1
ATOM 731 N N . ASN A 1 96 ? -17.919 -4.175 13.333 1.00 81.12 96 ASN A N 1
ATOM 732 C CA . ASN A 1 96 ? -18.948 -5.110 13.802 1.00 81.12 96 ASN A CA 1
ATOM 733 C C . ASN A 1 96 ? -18.517 -5.869 15.068 1.00 81.12 96 ASN A C 1
ATOM 735 O O . ASN A 1 96 ? -19.300 -5.995 16.003 1.00 81.12 96 ASN A O 1
ATOM 739 N N . ASP A 1 97 ? -17.260 -6.323 15.104 1.00 76.62 97 ASP A N 1
ATOM 740 C CA . ASP A 1 97 ? -16.734 -7.202 16.162 1.00 76.62 97 ASP A CA 1
ATOM 741 C C . ASP A 1 97 ? -15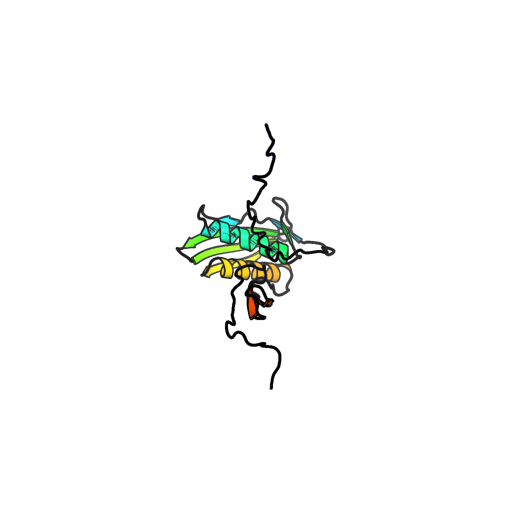.845 -6.453 17.174 1.00 76.62 97 ASP A C 1
ATOM 743 O O . ASP A 1 97 ? -15.307 -7.059 18.097 1.00 76.62 97 ASP A O 1
ATOM 747 N N . GLN A 1 98 ? -15.625 -5.145 16.969 1.00 78.50 98 GLN A N 1
ATOM 748 C CA . GLN A 1 98 ? -14.662 -4.315 17.713 1.00 78.50 98 GLN A CA 1
ATOM 749 C C . GLN A 1 98 ? -13.260 -4.943 17.829 1.00 78.50 98 GLN A C 1
ATOM 751 O O . GLN A 1 98 ? -12.528 -4.716 18.793 1.00 78.50 98 GLN A O 1
ATOM 756 N N . GLN A 1 99 ? -12.865 -5.727 16.825 1.00 84.19 99 GLN A N 1
ATOM 757 C CA . GLN A 1 99 ? -11.606 -6.459 16.820 1.00 84.19 99 GLN A CA 1
ATOM 758 C C . GLN A 1 99 ? -10.564 -5.756 15.946 1.00 84.19 99 GLN A C 1
ATOM 760 O O . GLN A 1 99 ? -10.836 -5.353 14.810 1.00 84.19 99 GLN A O 1
ATOM 765 N N . THR A 1 100 ? -9.339 -5.662 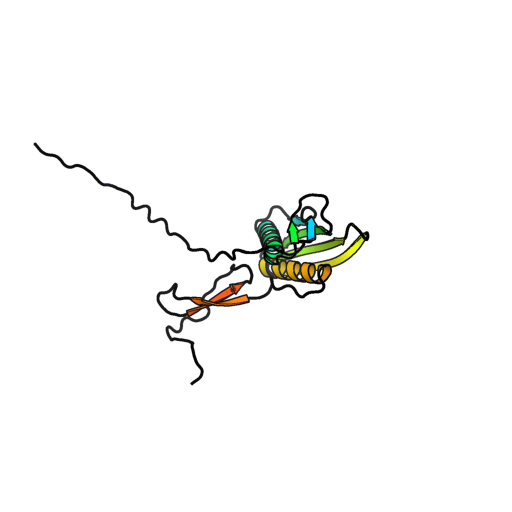16.463 1.00 87.25 100 THR A N 1
ATOM 766 C CA . THR A 1 100 ? -8.161 -5.290 15.674 1.00 87.25 100 THR A CA 1
ATOM 767 C C . THR A 1 100 ? -7.730 -6.489 14.834 1.00 87.25 100 THR A C 1
ATOM 769 O O . THR A 1 100 ? -7.255 -7.484 15.376 1.00 87.25 100 THR A O 1
ATOM 772 N N . LEU A 1 101 ? -7.887 -6.395 13.515 1.00 88.81 101 LEU A N 1
ATOM 773 C CA . LEU A 1 101 ? -7.497 -7.449 12.573 1.00 88.81 101 LEU A CA 1
ATOM 774 C C . LEU A 1 101 ? -6.000 -7.408 12.252 1.00 88.81 101 LEU A C 1
ATOM 776 O O . LEU A 1 101 ? -5.372 -8.440 12.043 1.00 88.81 101 LEU A O 1
ATOM 780 N N . LEU A 1 102 ? -5.425 -6.206 12.204 1.00 91.69 102 LEU A N 1
ATOM 781 C CA . LEU A 1 102 ? -4.025 -5.987 11.855 1.00 91.69 102 LEU A CA 1
ATOM 782 C C . LEU A 1 102 ? -3.495 -4.778 12.622 1.00 91.69 102 LEU A C 1
ATOM 784 O O . LEU A 1 102 ? -4.179 -3.766 12.728 1.00 91.69 102 LEU A O 1
ATOM 788 N N . SER A 1 103 ? -2.264 -4.864 13.115 1.00 93.12 103 SER A N 1
ATOM 789 C CA . SER A 1 103 ? -1.502 -3.726 13.632 1.00 93.12 103 SER A CA 1
ATOM 790 C C . SER A 1 103 ? -0.043 -3.939 13.261 1.00 93.12 103 SER A C 1
ATOM 792 O O . SER A 1 103 ? 0.597 -4.864 13.763 1.00 93.12 103 SER A O 1
ATOM 794 N N . LYS A 1 104 ? 0.474 -3.145 12.320 1.00 92.81 104 LYS A N 1
ATOM 795 C CA . LYS A 1 104 ? 1.820 -3.347 11.771 1.00 92.81 104 LYS A CA 1
ATOM 796 C C . LYS A 1 104 ? 2.461 -2.032 11.355 1.00 92.81 104 LYS A C 1
ATOM 798 O O . LYS A 1 104 ? 1.792 -1.109 10.893 1.00 92.81 104 LYS A O 1
ATOM 803 N N . ASN A 1 105 ? 3.780 -1.981 11.508 1.00 91.75 105 ASN A N 1
ATOM 804 C CA . ASN A 1 105 ? 4.607 -0.862 11.082 1.00 91.75 105 ASN A CA 1
ATOM 805 C C . ASN A 1 105 ? 5.407 -1.242 9.834 1.00 91.75 105 ASN A C 1
ATOM 807 O O . ASN A 1 105 ? 5.933 -2.349 9.725 1.00 91.75 105 ASN A O 1
ATOM 811 N N . TYR A 1 106 ? 5.524 -0.290 8.921 1.00 91.06 106 TYR A N 1
ATOM 812 C CA . TYR A 1 106 ? 6.188 -0.413 7.634 1.00 91.06 106 TYR A CA 1
ATOM 813 C C . TYR A 1 106 ? 7.274 0.650 7.539 1.00 91.06 106 TYR A C 1
ATOM 815 O O . TYR A 1 106 ? 7.047 1.817 7.861 1.00 91.06 106 TYR A O 1
ATOM 823 N N . ASN A 1 107 ? 8.460 0.237 7.105 1.00 92.31 107 ASN A N 1
ATOM 824 C CA . ASN A 1 107 ? 9.595 1.118 6.888 1.00 92.31 107 ASN A CA 1
ATOM 825 C C . ASN A 1 107 ? 10.323 0.691 5.612 1.00 92.31 107 ASN A C 1
ATOM 827 O O . ASN A 1 107 ? 10.732 -0.464 5.496 1.00 92.31 107 ASN A O 1
ATOM 831 N N . GLY A 1 108 ? 10.47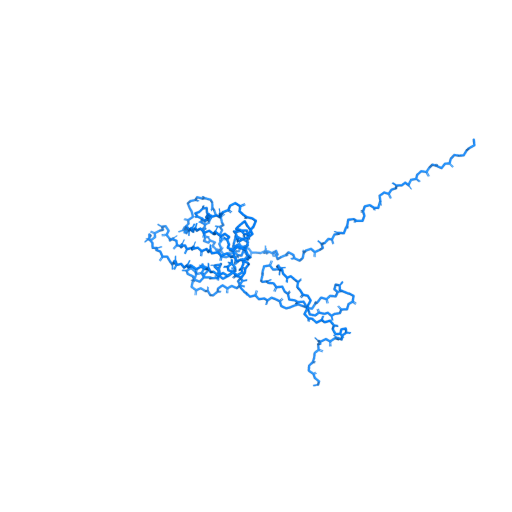3 1.613 4.667 1.00 91.00 108 GLY A N 1
ATOM 832 C CA . GLY A 1 108 ? 11.186 1.370 3.416 1.00 91.00 108 GLY A CA 1
ATOM 833 C C . GLY A 1 108 ? 10.677 2.243 2.279 1.00 91.00 108 GLY A C 1
ATOM 834 O O . GLY A 1 108 ? 10.034 3.266 2.510 1.00 91.00 108 GLY A O 1
ATOM 835 N N . ALA A 1 109 ? 10.944 1.821 1.044 1.00 89.81 109 ALA A N 1
ATOM 836 C CA . ALA A 1 109 ? 10.561 2.572 -0.146 1.00 89.81 109 ALA A CA 1
ATOM 837 C C . ALA A 1 109 ? 9.038 2.751 -0.235 1.00 89.81 109 ALA A C 1
ATOM 839 O O . ALA A 1 109 ? 8.273 1.794 -0.091 1.00 89.81 109 ALA A O 1
ATOM 840 N N . THR A 1 110 ? 8.602 3.973 -0.534 1.00 89.00 110 THR A N 1
ATOM 841 C CA . THR A 1 110 ? 7.201 4.414 -0.463 1.00 89.00 110 THR A CA 1
ATOM 842 C C . THR A 1 110 ? 6.225 3.481 -1.173 1.00 89.00 110 THR A C 1
ATOM 844 O O . THR A 1 110 ? 5.281 2.993 -0.556 1.00 89.00 110 THR A O 1
ATOM 847 N N . ARG A 1 111 ? 6.464 3.186 -2.457 1.00 87.69 111 ARG A N 1
ATOM 848 C CA . ARG A 1 111 ? 5.572 2.324 -3.250 1.00 87.69 111 ARG A CA 1
ATOM 849 C C . ARG A 1 111 ? 5.571 0.883 -2.752 1.00 87.69 111 ARG A C 1
ATOM 851 O O . ARG A 1 111 ? 4.512 0.301 -2.570 1.00 87.69 111 ARG A O 1
ATOM 858 N N . ALA A 1 112 ? 6.748 0.327 -2.466 1.00 88.44 112 ALA A N 1
ATOM 859 C CA . ALA A 1 112 ? 6.864 -1.046 -1.978 1.00 88.44 112 ALA A CA 1
ATOM 860 C C . ALA A 1 112 ? 6.132 -1.246 -0.641 1.00 88.44 112 ALA A C 1
ATOM 862 O O . ALA A 1 112 ? 5.500 -2.280 -0.432 1.00 88.44 112 ALA A O 1
ATOM 863 N N . MET A 1 113 ? 6.194 -0.255 0.255 1.00 92.06 113 MET A N 1
ATOM 864 C CA . MET A 1 113 ? 5.468 -0.297 1.524 1.00 92.06 113 MET A CA 1
ATOM 865 C C . MET A 1 113 ? 3.959 -0.130 1.338 1.00 92.06 113 MET A C 1
ATOM 867 O O . MET A 1 113 ? 3.212 -0.805 2.038 1.00 92.06 113 MET A O 1
ATOM 871 N N . ALA A 1 114 ? 3.507 0.704 0.396 1.00 91.56 114 ALA A N 1
ATOM 872 C CA . ALA A 1 114 ? 2.081 0.845 0.093 1.00 91.56 114 ALA A CA 1
ATOM 873 C C . ALA A 1 114 ? 1.491 -0.472 -0.436 1.00 91.56 114 ALA A C 1
ATOM 875 O O . ALA A 1 114 ? 0.497 -0.951 0.105 1.00 91.56 114 ALA A O 1
ATOM 876 N N . HIS A 1 115 ? 2.174 -1.110 -1.393 1.00 92.50 115 HIS A N 1
ATOM 877 C CA . HIS A 1 115 ? 1.777 -2.410 -1.934 1.00 92.50 115 HIS A CA 1
ATOM 878 C C . HIS A 1 115 ? 1.741 -3.498 -0.853 1.00 92.50 115 HIS A C 1
ATOM 880 O O . HIS A 1 115 ? 0.769 -4.238 -0.741 1.00 92.50 115 HIS A O 1
ATOM 886 N N . ARG A 1 116 ? 2.777 -3.570 -0.005 1.00 92.50 116 ARG A N 1
ATOM 887 C CA . ARG A 1 116 ? 2.818 -4.544 1.093 1.00 92.50 116 ARG A CA 1
ATOM 888 C C . ARG A 1 116 ? 1.704 -4.304 2.113 1.00 92.50 116 ARG A C 1
ATOM 890 O O . ARG A 1 116 ? 1.106 -5.260 2.586 1.00 92.50 116 ARG A O 1
ATOM 897 N N . MET A 1 117 ? 1.428 -3.045 2.448 1.00 93.00 117 MET A N 1
ATOM 898 C CA . MET A 1 117 ? 0.332 -2.704 3.351 1.00 93.00 117 MET A CA 1
ATOM 899 C C . MET A 1 117 ? -1.017 -3.113 2.756 1.00 93.00 117 MET A C 1
ATOM 901 O O . MET A 1 117 ? -1.828 -3.693 3.470 1.00 93.00 117 MET A O 1
ATOM 905 N N . ALA A 1 118 ? -1.248 -2.864 1.464 1.00 92.00 118 ALA A N 1
ATOM 906 C CA . ALA A 1 118 ? -2.457 -3.311 0.780 1.00 92.00 118 ALA A CA 1
ATOM 907 C C . ALA A 1 118 ? -2.613 -4.839 0.840 1.00 92.00 118 ALA A C 1
ATOM 909 O O . ALA A 1 118 ? -3.701 -5.319 1.150 1.00 92.00 118 ALA A O 1
ATOM 910 N N . ASP A 1 119 ? -1.532 -5.591 0.616 1.00 92.88 119 ASP A N 1
ATOM 911 C CA . ASP A 1 119 ? -1.552 -7.055 0.689 1.00 92.88 119 ASP A CA 1
ATOM 912 C C . ASP A 1 119 ? -1.876 -7.569 2.092 1.00 92.88 119 ASP A C 1
ATOM 914 O O . ASP A 1 119 ? -2.753 -8.418 2.242 1.00 92.88 119 ASP A O 1
ATOM 918 N N . ASP A 1 120 ? -1.229 -7.005 3.115 1.00 93.00 120 ASP A N 1
ATOM 919 C CA . ASP A 1 120 ? -1.468 -7.368 4.513 1.00 93.00 120 ASP A CA 1
ATOM 920 C C . ASP A 1 120 ? -2.917 -7.029 4.937 1.00 93.00 120 ASP A C 1
ATOM 922 O O . ASP A 1 120 ? -3.530 -7.775 5.701 1.00 93.00 120 ASP A O 1
ATOM 926 N N . ILE A 1 121 ? -3.505 -5.934 4.428 1.00 91.38 121 ILE A N 1
ATOM 927 C CA . ILE A 1 121 ? -4.921 -5.586 4.662 1.00 91.38 121 ILE A CA 1
ATOM 928 C C . ILE A 1 121 ? -5.849 -6.590 3.973 1.00 91.38 121 ILE A C 1
ATOM 930 O O . ILE A 1 121 ? -6.799 -7.064 4.594 1.00 91.38 121 ILE A O 1
ATOM 934 N N . VAL A 1 122 ? -5.599 -6.916 2.700 1.00 91.06 122 VAL A N 1
ATOM 935 C CA . VAL A 1 122 ? -6.396 -7.910 1.961 1.00 91.06 122 VAL A CA 1
ATOM 936 C C . VAL A 1 122 ? -6.371 -9.242 2.707 1.00 91.06 122 VAL A C 1
ATOM 938 O O . VAL A 1 122 ? -7.433 -9.816 2.946 1.00 91.06 122 VAL A O 1
ATOM 941 N N . GLU A 1 123 ? -5.197 -9.695 3.141 1.00 91.62 123 GLU A N 1
ATOM 942 C CA . GLU A 1 123 ? -5.029 -10.957 3.863 1.00 91.62 123 GLU A CA 1
ATOM 943 C C . GLU A 1 123 ? -5.715 -10.937 5.231 1.00 91.62 123 GLU A C 1
ATOM 945 O O . GLU A 1 123 ? -6.475 -11.852 5.541 1.00 91.62 123 GLU A O 1
ATOM 950 N N . ALA A 1 124 ? -5.552 -9.868 6.015 1.00 90.12 124 ALA A N 1
ATOM 951 C CA . ALA A 1 124 ? -6.186 -9.749 7.328 1.00 90.12 124 ALA A CA 1
ATOM 952 C C . ALA A 1 124 ? -7.723 -9.718 7.258 1.00 90.12 124 ALA A C 1
ATOM 954 O O . ALA A 1 124 ? -8.401 -10.171 8.181 1.00 90.12 124 ALA A O 1
ATOM 955 N N . VAL A 1 125 ? -8.291 -9.174 6.179 1.00 88.31 125 VAL A N 1
ATOM 956 C CA . VAL A 1 125 ? -9.746 -9.063 6.028 1.00 88.31 125 VAL A CA 1
ATOM 957 C C . VAL A 1 125 ? -10.361 -10.290 5.366 1.00 88.31 125 VAL A C 1
ATOM 959 O O . VAL A 1 125 ? -11.398 -10.771 5.822 1.00 88.31 125 VAL A O 1
ATOM 962 N N . THR A 1 126 ? -9.765 -10.751 4.268 1.00 87.31 126 THR A N 1
ATOM 963 C CA . THR A 1 126 ? -10.342 -11.784 3.394 1.00 87.31 126 THR A CA 1
ATOM 964 C C . THR A 1 126 ? -9.778 -13.179 3.662 1.00 87.31 126 THR A C 1
ATOM 966 O O . THR A 1 126 ? -10.358 -14.165 3.213 1.00 87.31 126 THR A O 1
ATOM 969 N N . GLY A 1 127 ? -8.640 -13.279 4.360 1.00 87.06 127 GLY A N 1
ATOM 970 C CA . GLY A 1 127 ? -7.874 -14.517 4.524 1.00 87.06 127 GLY A CA 1
ATOM 971 C C . GLY A 1 127 ? -7.123 -14.965 3.263 1.00 87.06 127 GLY A C 1
ATOM 972 O O . GLY A 1 127 ? -6.490 -16.018 3.276 1.00 87.06 127 GLY A O 1
ATOM 973 N N . GLN A 1 128 ? -7.201 -14.206 2.166 1.00 87.62 128 GLN A N 1
ATOM 974 C CA . GLN A 1 128 ? -6.521 -14.498 0.903 1.00 87.62 128 GLN A CA 1
ATOM 975 C C . GLN A 1 128 ? -5.282 -13.620 0.746 1.00 87.62 128 GLN A C 1
ATOM 977 O O . GLN A 1 128 ? -5.303 -12.441 1.090 1.00 87.62 128 GLN A O 1
ATOM 982 N N . LYS A 1 129 ? -4.215 -14.166 0.158 1.00 87.06 129 LYS A N 1
ATOM 983 C CA . LYS A 1 129 ? -3.008 -13.379 -0.124 1.00 87.06 129 LYS A CA 1
ATOM 984 C C . LYS A 1 129 ? -3.309 -12.267 -1.129 1.00 87.06 129 LYS A C 1
ATOM 986 O O . LYS A 1 129 ? -3.877 -12.526 -2.192 1.00 87.06 129 LYS A O 1
ATOM 991 N N . GLY A 1 130 ? -2.894 -11.045 -0.802 1.00 84.38 130 GLY A N 1
ATOM 992 C CA . GLY A 1 130 ? -2.934 -9.922 -1.733 1.00 84.38 130 GLY A CA 1
ATOM 993 C C . GLY A 1 130 ? -1.954 -10.082 -2.901 1.00 84.38 130 GLY A C 1
ATOM 994 O O . GLY A 1 130 ? -1.027 -10.894 -2.859 1.00 84.38 130 GLY A O 1
ATOM 995 N N . PHE A 1 131 ? -2.185 -9.314 -3.966 1.00 87.06 131 PHE A N 1
ATOM 996 C CA . PHE A 1 131 ? -1.377 -9.321 -5.190 1.00 87.06 131 PHE A CA 1
ATOM 997 C C . PHE A 1 131 ? -0.779 -7.949 -5.544 1.00 87.06 131 PHE A C 1
ATOM 999 O O . PHE A 1 131 ? -0.156 -7.803 -6.594 1.00 87.06 131 PHE A O 1
ATOM 1006 N N . ALA A 1 132 ? -0.955 -6.930 -4.704 1.00 87.75 132 ALA A N 1
ATOM 1007 C CA . ALA A 1 132 ? -0.482 -5.573 -4.960 1.00 87.75 132 ALA A CA 1
ATOM 1008 C C . ALA A 1 132 ? 1.051 -5.502 -5.045 1.00 87.75 132 ALA A C 1
ATOM 1010 O O . ALA A 1 132 ? 1.586 -4.762 -5.867 1.00 87.75 132 ALA A O 1
ATOM 1011 N N . SER A 1 133 ? 1.778 -6.308 -4.260 1.00 86.75 133 SER A N 1
ATOM 1012 C CA . SER A 1 133 ? 3.247 -6.389 -4.333 1.00 86.75 133 SER A CA 1
ATOM 1013 C C . SER A 1 133 ? 3.784 -7.183 -5.528 1.00 86.75 133 SER A C 1
ATOM 1015 O O . SER A 1 133 ? 5.001 -7.209 -5.751 1.00 86.75 133 SER A O 1
ATOM 1017 N N . MET A 1 134 ? 2.914 -7.821 -6.317 1.00 84.12 134 MET A N 1
ATOM 1018 C CA . MET A 1 134 ? 3.330 -8.564 -7.503 1.00 84.12 134 MET A CA 1
ATOM 1019 C C . MET A 1 134 ? 3.842 -7.621 -8.596 1.00 84.12 134 MET A C 1
ATOM 1021 O O . MET A 1 134 ? 3.503 -6.440 -8.664 1.00 84.12 134 MET A O 1
ATOM 1025 N N . ARG A 1 135 ? 4.670 -8.165 -9.491 1.00 80.81 135 ARG A N 1
ATOM 1026 C CA . ARG A 1 135 ? 5.170 -7.461 -10.676 1.00 80.81 135 ARG A CA 1
ATOM 1027 C C . ARG A 1 135 ? 4.719 -8.203 -11.920 1.00 80.81 135 ARG A C 1
ATOM 1029 O O . ARG A 1 135 ? 4.755 -9.430 -11.956 1.00 80.81 135 ARG A O 1
ATOM 1036 N N . ILE A 1 136 ? 4.321 -7.456 -12.936 1.00 79.88 136 ILE A N 1
ATOM 1037 C CA . ILE A 1 136 ? 3.861 -7.982 -14.216 1.00 79.88 136 ILE A CA 1
ATOM 1038 C C . ILE A 1 136 ? 5.000 -7.816 -15.218 1.00 79.88 136 ILE A C 1
ATOM 1040 O O . ILE A 1 136 ? 5.480 -6.705 -15.444 1.00 79.88 136 ILE A O 1
ATOM 1044 N N . ALA A 1 137 ? 5.437 -8.922 -15.819 1.00 79.38 137 ALA A N 1
ATOM 1045 C CA . ALA A 1 137 ? 6.335 -8.907 -16.967 1.00 79.38 137 ALA A CA 1
ATOM 1046 C C . ALA A 1 137 ? 5.507 -9.013 -18.253 1.00 79.38 137 ALA A C 1
ATOM 1048 O O . ALA A 1 137 ? 4.658 -9.894 -18.380 1.00 79.38 137 ALA A O 1
ATOM 1049 N N . LEU A 1 138 ? 5.745 -8.114 -19.203 1.00 78.44 138 LEU A N 1
ATOM 1050 C CA . LEU A 1 138 ? 5.031 -8.046 -20.475 1.00 78.44 138 LEU A CA 1
ATOM 1051 C C . LEU A 1 138 ? 6.004 -7.823 -21.628 1.00 78.44 138 LEU A C 1
ATOM 1053 O O . LEU A 1 138 ? 7.050 -7.202 -21.457 1.00 78.44 138 LEU A O 1
ATOM 1057 N N . ILE A 1 139 ? 5.650 -8.305 -22.816 1.00 80.44 139 ILE A N 1
ATOM 1058 C CA . ILE A 1 139 ? 6.401 -8.015 -24.039 1.00 80.44 139 ILE A CA 1
ATOM 1059 C C . ILE A 1 139 ? 5.730 -6.827 -24.723 1.00 80.44 139 ILE A C 1
ATOM 1061 O O . ILE A 1 139 ? 4.565 -6.901 -25.108 1.00 80.44 139 ILE A O 1
ATOM 1065 N N . GLY A 1 140 ? 6.468 -5.733 -24.871 1.00 75.12 140 GLY A N 1
ATOM 1066 C CA . GLY A 1 140 ? 6.023 -4.526 -25.561 1.00 75.12 140 GLY A CA 1
ATOM 1067 C C . GLY A 1 140 ? 6.872 -4.254 -26.796 1.00 75.12 140 GLY A C 1
ATOM 1068 O O . GLY A 1 140 ? 7.981 -4.762 -26.922 1.00 75.12 140 GLY A O 1
ATOM 1069 N N . ASN A 1 141 ? 6.365 -3.434 -27.711 1.00 76.62 141 ASN A N 1
ATOM 1070 C CA . ASN A 1 141 ? 7.087 -2.971 -28.901 1.00 76.62 141 ASN A CA 1
ATOM 1071 C C . ASN A 1 141 ? 7.294 -1.447 -28.910 1.00 76.62 141 ASN A C 1
ATOM 1073 O O . ASN A 1 141 ? 7.484 -0.852 -29.969 1.00 76.62 141 ASN A O 1
ATOM 1077 N N . ARG A 1 142 ? 7.240 -0.802 -27.736 1.00 71.19 142 ARG A N 1
ATOM 1078 C CA . ARG A 1 142 ? 7.245 0.664 -27.592 1.00 71.19 142 ARG A CA 1
ATOM 1079 C C . ARG A 1 142 ? 8.529 1.320 -28.114 1.00 71.19 142 ARG A C 1
ATOM 1081 O O . ARG A 1 142 ? 8.477 2.447 -28.588 1.00 71.19 142 ARG A O 1
ATOM 1088 N N . SER A 1 143 ? 9.657 0.618 -28.064 1.00 67.81 143 SER A N 1
ATOM 1089 C CA . SER A 1 143 ? 10.951 1.034 -28.629 1.00 67.81 143 SER A CA 1
ATOM 1090 C C . SER A 1 143 ? 11.113 0.706 -30.125 1.00 67.81 143 SER A C 1
ATOM 1092 O O . SER A 1 143 ? 12.185 0.907 -30.693 1.00 67.81 143 SER A O 1
ATOM 1094 N N . GLY A 1 144 ? 10.075 0.164 -30.774 1.00 71.88 144 GLY A N 1
ATOM 1095 C CA . GLY A 1 144 ? 10.114 -0.336 -32.152 1.00 71.88 144 GLY A CA 1
ATOM 1096 C C . GLY A 1 144 ? 10.562 -1.797 -32.281 1.00 71.88 144 GLY A C 1
ATOM 1097 O O . GLY A 1 144 ? 10.485 -2.364 -33.370 1.00 71.88 144 GLY A O 1
ATOM 1098 N N . LYS A 1 145 ? 10.990 -2.443 -31.187 1.00 71.94 145 LYS A N 1
ATOM 1099 C CA . LYS A 1 145 ? 11.342 -3.873 -31.135 1.00 71.94 145 LYS A CA 1
ATOM 1100 C C . LYS A 1 145 ? 10.649 -4.556 -29.961 1.00 71.94 145 LYS A C 1
ATOM 1102 O O . LYS A 1 145 ? 10.343 -3.904 -28.970 1.00 71.94 145 LYS A O 1
ATOM 1107 N N . LYS A 1 146 ? 10.389 -5.866 -30.080 1.00 73.56 146 LYS A N 1
ATOM 1108 C CA . LYS A 1 146 ? 9.819 -6.664 -28.984 1.00 73.56 146 LYS A CA 1
ATOM 1109 C C . LYS A 1 146 ? 10.824 -6.740 -27.838 1.00 73.56 146 LYS A C 1
ATOM 1111 O O . LYS A 1 146 ? 11.886 -7.333 -27.998 1.00 73.56 146 LYS A O 1
ATOM 1116 N N . GLU A 1 147 ? 10.468 -6.159 -26.704 1.00 75.50 147 GLU A N 1
ATOM 1117 C CA . GLU A 1 147 ? 11.284 -6.108 -25.495 1.00 75.50 147 GLU A CA 1
ATOM 1118 C C . GLU A 1 147 ? 10.438 -6.473 -24.280 1.00 75.50 147 GLU A C 1
ATOM 1120 O O . GLU A 1 147 ? 9.229 -6.236 -24.251 1.00 75.50 147 GLU A O 1
ATOM 1125 N N . ILE A 1 148 ? 11.082 -7.052 -23.270 1.00 79.00 148 ILE A N 1
ATOM 1126 C CA . ILE A 1 148 ? 10.458 -7.341 -21.986 1.00 79.00 148 ILE A CA 1
ATOM 1127 C C . ILE A 1 148 ? 10.453 -6.060 -21.155 1.00 79.00 148 ILE A C 1
ATOM 1129 O O . ILE A 1 148 ? 11.498 -5.467 -20.866 1.00 79.00 148 ILE A O 1
ATOM 1133 N N . TYR A 1 149 ? 9.258 -5.668 -20.735 1.00 79.81 149 TYR A N 1
ATOM 1134 C CA . TYR A 1 149 ? 9.010 -4.625 -19.757 1.00 79.81 149 TYR A CA 1
ATOM 1135 C C . TYR A 1 149 ? 8.495 -5.263 -18.471 1.00 79.81 149 TYR A C 1
ATOM 1137 O O . TYR A 1 149 ? 7.783 -6.264 -18.498 1.00 79.81 149 TYR A O 1
ATOM 1145 N N . MET A 1 150 ? 8.836 -4.661 -17.340 1.00 80.00 150 MET A N 1
ATOM 1146 C CA . MET A 1 150 ? 8.249 -4.989 -16.049 1.00 80.00 150 MET A CA 1
ATOM 1147 C C . MET A 1 150 ? 7.537 -3.766 -15.496 1.00 80.00 150 MET A C 1
ATOM 1149 O O . MET A 1 150 ? 8.108 -2.678 -15.494 1.00 80.00 150 MET A O 1
ATOM 1153 N N . CYS A 1 151 ? 6.327 -3.950 -14.994 1.00 80.62 151 CYS A N 1
ATOM 1154 C CA . CYS A 1 151 ? 5.616 -2.977 -14.174 1.00 80.62 151 CYS A CA 1
ATOM 1155 C C . CYS A 1 151 ? 5.185 -3.620 -12.852 1.00 80.62 151 CYS A C 1
ATOM 1157 O O . CYS A 1 151 ? 5.257 -4.838 -12.677 1.00 80.62 151 CYS A O 1
ATOM 1159 N N . ASP A 1 152 ? 4.785 -2.795 -11.898 1.00 82.38 152 ASP A N 1
ATOM 1160 C CA . ASP A 1 152 ? 4.161 -3.248 -10.657 1.00 82.38 152 ASP A CA 1
ATOM 1161 C C . ASP A 1 152 ? 2.704 -3.683 -10.937 1.00 82.38 152 ASP A C 1
ATOM 1163 O O . ASP A 1 152 ? 2.155 -3.381 -12.002 1.00 82.38 152 ASP A O 1
ATOM 1167 N N . GLY A 1 153 ? 2.063 -4.401 -10.009 1.00 72.12 153 GLY A N 1
ATOM 1168 C CA . GLY A 1 153 ? 0.694 -4.917 -10.175 1.00 72.12 153 GLY A CA 1
ATOM 1169 C C . GLY A 1 153 ? -0.356 -3.833 -10.452 1.00 72.12 153 GLY A C 1
ATOM 1170 O O . GLY A 1 153 ? -1.368 -4.088 -11.101 1.00 72.12 153 GLY A O 1
ATOM 1171 N N . ASP A 1 154 ? -0.075 -2.594 -10.049 1.00 75.25 154 ASP A N 1
ATOM 1172 C CA . ASP A 1 154 ? -0.902 -1.418 -10.313 1.00 75.25 154 ASP A CA 1
ATOM 1173 C C . ASP A 1 154 ? -0.643 -0.763 -11.690 1.00 75.25 154 ASP A C 1
ATOM 1175 O O . ASP A 1 154 ? -1.212 0.292 -11.999 1.00 75.25 154 ASP A O 1
ATOM 1179 N N . GLY A 1 155 ? 0.239 -1.349 -12.506 1.00 70.06 155 GLY A N 1
ATOM 1180 C CA . GLY A 1 155 ? 0.692 -0.830 -13.799 1.00 70.06 155 GLY A CA 1
ATOM 1181 C C . GLY A 1 155 ? 1.731 0.295 -13.706 1.00 70.06 155 GLY A C 1
ATOM 1182 O O . GLY A 1 155 ? 2.171 0.809 -14.736 1.00 70.06 155 GLY A O 1
ATOM 1183 N N . GLY A 1 156 ? 2.132 0.697 -12.497 1.00 77.38 156 GLY A N 1
ATOM 1184 C CA . GLY A 1 156 ? 3.164 1.703 -12.268 1.00 77.38 156 GLY A CA 1
ATOM 1185 C C . GLY A 1 156 ? 4.580 1.162 -12.476 1.00 77.38 156 GLY A C 1
ATOM 1186 O O . GLY A 1 156 ? 4.801 -0.038 -12.625 1.00 77.38 156 GLY A O 1
ATOM 1187 N N . GLY A 1 157 ? 5.566 2.062 -12.513 1.00 75.62 157 GLY A N 1
ATOM 1188 C CA . GLY A 1 157 ? 6.980 1.667 -12.537 1.00 75.62 157 GLY A CA 1
ATOM 1189 C C . GLY A 1 157 ? 7.416 0.890 -13.785 1.00 75.62 157 GLY A C 1
ATOM 1190 O O . GLY A 1 157 ? 8.351 0.096 -13.698 1.00 75.62 157 GLY A O 1
ATOM 1191 N N . LEU A 1 158 ? 6.748 1.097 -14.931 1.00 77.31 158 LEU A N 1
ATOM 1192 C CA . LEU A 1 158 ? 7.085 0.429 -16.188 1.00 77.31 158 LEU A CA 1
ATOM 1193 C C . LEU A 1 158 ? 8.548 0.700 -16.565 1.00 77.31 158 LEU A C 1
ATOM 1195 O O . LEU A 1 158 ? 8.905 1.811 -16.958 1.00 77.31 158 LEU A O 1
ATOM 1199 N N . ARG A 1 159 ? 9.378 -0.336 -16.482 1.00 78.25 159 ARG A N 1
ATOM 1200 C CA . ARG A 1 159 ? 10.792 -0.303 -16.853 1.00 78.25 159 ARG A CA 1
ATOM 1201 C C . ARG A 1 159 ? 11.085 -1.357 -17.904 1.00 78.25 159 ARG A C 1
ATOM 1203 O O . ARG A 1 159 ? 10.607 -2.486 -17.821 1.00 78.25 159 ARG A O 1
ATOM 1210 N N . GLN A 1 160 ? 11.892 -0.986 -18.883 1.00 77.00 160 GLN A N 1
ATOM 1211 C CA . GLN A 1 160 ? 12.454 -1.932 -19.832 1.00 77.00 160 GLN A CA 1
ATOM 1212 C C . GLN A 1 160 ? 13.513 -2.774 -19.114 1.00 77.00 160 GLN A C 1
ATOM 1214 O O . GLN A 1 160 ? 14.383 -2.231 -18.435 1.00 77.00 160 GLN A O 1
ATOM 1219 N N . VAL A 1 161 ? 13.414 -4.096 -19.228 1.00 74.75 161 VAL A N 1
ATOM 1220 C CA . VAL A 1 161 ? 14.356 -5.032 -18.598 1.00 74.75 161 VAL A CA 1
ATOM 1221 C C . VAL A 1 161 ? 15.367 -5.545 -19.610 1.00 74.75 161 VAL A C 1
ATOM 1223 O O . VAL A 1 161 ? 16.544 -5.662 -19.290 1.00 74.75 161 VAL A O 1
ATOM 1226 N N . THR A 1 162 ? 14.935 -5.797 -20.845 1.00 64.94 162 THR A N 1
ATOM 1227 C CA . THR A 1 162 ? 15.820 -6.237 -21.929 1.00 64.94 162 THR A CA 1
ATOM 1228 C C . THR A 1 162 ? 16.071 -5.113 -22.921 1.00 64.94 162 THR A C 1
ATOM 1230 O O . THR A 1 162 ? 15.116 -4.509 -23.400 1.00 64.94 162 THR A O 1
ATOM 1233 N N . ASN A 1 163 ? 17.328 -4.901 -23.309 1.00 62.91 163 ASN A N 1
ATOM 1234 C CA . ASN A 1 163 ? 17.730 -3.994 -24.396 1.00 62.91 163 ASN A CA 1
ATOM 1235 C C . ASN A 1 163 ? 18.568 -4.733 -25.457 1.00 62.91 163 ASN A C 1
ATOM 1237 O O . ASN A 1 163 ? 19.480 -4.192 -26.074 1.00 62.91 163 ASN A O 1
ATOM 1241 N N . GLU A 1 164 ? 18.308 -6.028 -25.631 1.00 55.59 164 GLU A N 1
ATOM 1242 C CA . GLU A 1 164 ? 19.158 -6.895 -26.455 1.00 55.59 164 GLU A CA 1
ATOM 1243 C C . GLU A 1 164 ? 18.768 -6.895 -27.938 1.00 55.59 164 GLU A C 1
ATOM 1245 O O . GLU A 1 164 ? 19.448 -7.512 -28.756 1.00 55.59 164 GLU A O 1
ATOM 1250 N N . LYS A 1 165 ? 17.680 -6.203 -28.317 1.00 53.69 165 LYS A N 1
ATOM 1251 C CA . LYS A 1 165 ? 17.169 -6.111 -29.701 1.00 53.69 165 LYS A CA 1
ATOM 1252 C C . LYS A 1 165 ? 16.947 -7.475 -30.391 1.00 53.69 165 LYS A C 1
ATOM 1254 O O . LYS A 1 165 ? 16.847 -7.513 -31.619 1.00 53.69 165 LYS A O 1
ATOM 1259 N N . ARG A 1 166 ? 16.848 -8.565 -29.623 1.00 49.69 166 ARG A N 1
ATOM 1260 C CA . ARG A 1 166 ? 16.592 -9.943 -30.068 1.00 49.69 166 ARG A CA 1
ATOM 1261 C C . ARG A 1 166 ? 15.262 -10.429 -29.502 1.00 49.69 166 ARG A C 1
ATOM 1263 O O . ARG A 1 166 ? 14.871 -10.035 -28.409 1.00 49.69 166 ARG A O 1
ATOM 1270 N N . ILE A 1 167 ? 14.566 -11.274 -30.259 1.00 50.06 167 ILE A N 1
ATOM 1271 C CA . ILE A 1 167 ? 13.289 -11.861 -29.844 1.00 50.06 167 ILE A CA 1
ATOM 1272 C C . ILE A 1 167 ? 13.570 -12.864 -28.719 1.00 50.06 167 ILE A C 1
ATOM 1274 O O . ILE A 1 167 ? 14.085 -13.946 -28.972 1.00 50.06 167 ILE A O 1
ATOM 1278 N N . VAL A 1 168 ? 13.232 -12.500 -27.482 1.00 49.94 168 VAL A N 1
ATOM 1279 C CA . VAL A 1 168 ? 13.264 -13.408 -26.325 1.00 49.94 168 VAL A CA 1
ATOM 1280 C C . VAL A 1 168 ? 11.936 -14.169 -26.279 1.00 49.94 168 VAL A C 1
ATOM 1282 O O . VAL A 1 168 ? 11.060 -13.879 -25.471 1.00 49.94 168 VAL A O 1
ATOM 1285 N N . LEU A 1 169 ? 11.732 -15.084 -27.227 1.00 48.72 169 LEU A N 1
ATOM 1286 C CA . LEU A 1 169 ? 10.626 -16.045 -27.221 1.00 48.72 169 LEU A CA 1
ATOM 1287 C C . LEU A 1 169 ? 11.177 -17.399 -27.685 1.00 48.72 169 LEU A C 1
ATOM 1289 O O . LEU A 1 169 ? 11.276 -17.634 -28.885 1.00 48.72 169 LEU A O 1
ATOM 1293 N N . GLY A 1 170 ? 11.530 -18.262 -26.728 1.00 45.53 170 GLY A N 1
ATOM 1294 C CA . GLY A 1 170 ? 11.812 -19.688 -26.950 1.00 45.53 170 GLY A CA 1
ATOM 1295 C C . GLY A 1 170 ? 13.132 -20.184 -26.335 1.00 45.53 170 GLY A C 1
ATOM 1296 O O . GLY A 1 170 ? 14.138 -19.482 -26.452 1.00 45.53 170 GLY A O 1
ATOM 1297 N N . PRO A 1 171 ? 13.154 -21.365 -25.677 1.00 44.62 171 PRO A N 1
ATOM 1298 C CA . PRO A 1 171 ? 14.398 -22.108 -25.464 1.00 44.62 171 PRO A CA 1
ATOM 1299 C C . PRO A 1 171 ? 14.948 -22.626 -26.814 1.00 44.62 171 PRO A C 1
ATOM 1301 O O . PRO A 1 171 ? 14.171 -22.711 -27.770 1.00 44.62 171 PRO A O 1
ATOM 1304 N N . PRO A 1 172 ? 16.261 -22.918 -26.912 1.00 49.97 172 PRO A N 1
ATOM 1305 C CA . PRO A 1 172 ? 16.880 -23.467 -28.122 1.00 49.97 172 PRO A CA 1
ATOM 1306 C C . PRO A 1 172 ? 16.380 -24.873 -28.473 1.00 49.97 172 PRO A C 1
ATOM 1308 O O . PRO A 1 172 ? 15.961 -25.607 -27.547 1.00 49.97 172 PRO A O 1
#

Sequence (172 aa):
MKKHLLLFLCLVLTVASAQAQVRVVKSSTKKISIDVSGMRGTDDATAKLFLQTLEKDLRLSGWFEIVRKDGEIRLNGSAASSGENIKSGCQVYRLNDQQTLLSKNYNGATRAMAHRMADDIVEAVTGQKGFASMRIALIGNRSGKKEIYMCDGDGGGLRQVTNEKRIVLGPP

Secondary structure (DSSP, 8-state):
----------------------------S-PEEEEEEEEEE-SSHHHHHHHHHHHHHHHHTSSEEEESSS-SEEEEEEEEEETTEEEEEEEEEETTTTEEEEEEEEEEEHHHHHHHHHHHHHHHHHSSPP-TT-EEEEEE-TTSS-EEEEEETTS-S-EE---S-S------

Foldseek 3Di:
DDDDDDDPDDDPPPPPPPQPADDDPDLPDDAFEEAALQEEEDPDPLRVLLSVLLVLQLVVQSRYDYDNDDTQKYKHWYWYDDDQKIWIWIWIAGPVVRDTLDTDIDIGHRNLRSLVVSQSVCCSVVVDGGQQQPKDWDFDCPVVATFIWIATPRSHPTDTPDPPSDDPDDDD